Protein AF-A0A931XZJ3-F1 (afdb_monomer_lite)

Structure (mmCIF, N/CA/C/O backbone):
data_AF-A0A931XZJ3-F1
#
_entry.id   AF-A0A931XZJ3-F1
#
loop_
_atom_site.group_PDB
_atom_site.id
_atom_site.type_symbol
_atom_site.label_atom_id
_atom_site.label_alt_id
_atom_site.label_comp_id
_atom_site.label_asym_id
_atom_site.label_entity_id
_atom_site.label_seq_id
_atom_site.pdbx_PDB_ins_code
_atom_site.Cartn_x
_atom_site.Cartn_y
_atom_site.Cartn_z
_atom_site.occupancy
_atom_site.B_iso_or_equiv
_atom_site.auth_seq_id
_atom_site.auth_comp_id
_atom_site.auth_asym_id
_atom_site.auth_atom_id
_atom_site.pdbx_PDB_model_num
ATOM 1 N N . MET A 1 1 ? 30.227 -11.406 -21.427 1.00 57.47 1 MET A N 1
ATOM 2 C CA . MET A 1 1 ? 28.840 -11.150 -21.889 1.00 57.47 1 MET A CA 1
ATOM 3 C C . MET A 1 1 ? 27.759 -11.861 -21.058 1.00 57.47 1 MET A C 1
ATOM 5 O O . MET A 1 1 ? 26.593 -11.568 -21.265 1.00 57.47 1 MET A O 1
ATOM 9 N N . SER A 1 2 ? 28.091 -12.732 -20.093 1.00 63.47 2 SER A N 1
ATOM 10 C CA . SER A 1 2 ? 27.103 -13.433 -19.246 1.00 63.47 2 SER A CA 1
ATOM 11 C C . SER A 1 2 ? 26.561 -12.597 -18.074 1.00 63.47 2 SER A C 1
ATOM 13 O O . SER A 1 2 ? 25.374 -12.665 -17.779 1.00 63.47 2 SER A O 1
ATOM 15 N N . ALA A 1 3 ? 27.396 -11.760 -17.447 1.00 63.59 3 ALA A N 1
ATOM 16 C CA . ALA A 1 3 ? 27.018 -10.991 -16.252 1.00 63.59 3 ALA A CA 1
ATOM 17 C C . ALA A 1 3 ? 25.938 -9.913 -16.498 1.00 63.59 3 ALA A C 1
ATOM 19 O O . ALA A 1 3 ? 25.156 -9.595 -15.606 1.00 63.59 3 ALA A O 1
ATOM 20 N N . SER A 1 4 ? 25.866 -9.355 -17.711 1.00 72.88 4 SER A N 1
ATOM 21 C CA . SER A 1 4 ? 24.846 -8.364 -18.076 1.00 72.88 4 SER A CA 1
ATOM 22 C C . SER A 1 4 ? 23.479 -9.002 -18.330 1.00 72.88 4 SER A C 1
ATOM 24 O O . SER A 1 4 ? 22.458 -8.407 -17.998 1.00 72.88 4 SER A O 1
ATOM 26 N N . ALA A 1 5 ? 23.447 -10.224 -18.874 1.00 78.00 5 AL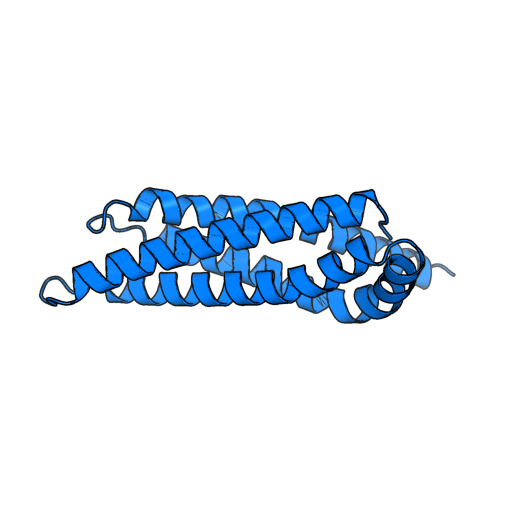A A N 1
ATOM 27 C CA . ALA A 1 5 ? 22.205 -10.956 -19.113 1.00 78.00 5 ALA A CA 1
ATOM 28 C C . ALA A 1 5 ? 21.529 -11.364 -17.792 1.00 78.00 5 ALA A C 1
ATOM 30 O O . ALA A 1 5 ? 20.337 -11.121 -17.614 1.00 78.00 5 ALA A O 1
ATOM 31 N N . SER A 1 6 ? 22.305 -11.871 -16.825 1.00 85.31 6 SER A N 1
ATOM 32 C CA . SER A 1 6 ? 21.789 -12.246 -15.499 1.00 85.31 6 SER A CA 1
ATOM 33 C C . SER A 1 6 ? 21.234 -11.055 -14.709 1.00 85.31 6 SER A C 1
ATOM 35 O O . SER A 1 6 ? 20.252 -11.192 -13.978 1.00 85.31 6 SER A O 1
ATOM 37 N N . ALA A 1 7 ? 21.829 -9.867 -14.867 1.00 82.31 7 ALA A N 1
ATOM 38 C CA . ALA A 1 7 ? 21.364 -8.652 -14.199 1.00 82.31 7 ALA A CA 1
ATOM 39 C C . ALA A 1 7 ? 19.998 -8.182 -14.734 1.00 82.31 7 ALA A C 1
ATOM 41 O O . ALA A 1 7 ? 19.097 -7.876 -13.951 1.00 82.31 7 ALA A O 1
ATOM 42 N N . VAL A 1 8 ? 19.813 -8.185 -16.059 1.00 82.12 8 VAL A N 1
ATOM 43 C CA . VAL A 1 8 ? 18.531 -7.832 -16.699 1.00 82.12 8 VAL A CA 1
ATOM 44 C C . VAL A 1 8 ? 17.429 -8.818 -16.310 1.00 82.12 8 VAL A C 1
ATOM 46 O O . VAL A 1 8 ? 16.309 -8.412 -16.001 1.00 82.12 8 VAL A O 1
ATOM 49 N N . GLU A 1 9 ? 17.741 -10.112 -16.275 1.00 87.19 9 GLU A N 1
ATOM 50 C CA . GLU A 1 9 ? 16.781 -11.140 -15.873 1.00 87.19 9 GLU A CA 1
ATOM 51 C C . GLU A 1 9 ? 16.347 -10.991 -14.409 1.00 87.19 9 GLU A C 1
ATOM 53 O O . GLU A 1 9 ? 15.155 -11.081 -14.101 1.00 87.19 9 GLU A O 1
ATOM 58 N N . THR A 1 10 ? 17.288 -10.650 -13.524 1.00 87.56 10 THR A N 1
ATOM 59 C CA . THR A 1 10 ? 16.999 -10.353 -12.114 1.00 87.56 10 THR A CA 1
ATOM 60 C C . THR A 1 10 ? 16.056 -9.157 -11.979 1.00 87.56 10 THR A C 1
ATOM 62 O O . THR A 1 10 ? 15.063 -9.241 -11.258 1.00 87.56 10 THR A O 1
ATOM 65 N N . LEU A 1 11 ? 16.300 -8.063 -12.709 1.00 84.88 11 LEU A N 1
ATOM 66 C CA . LEU A 1 11 ? 15.428 -6.882 -12.684 1.00 84.88 11 LEU A CA 1
ATOM 67 C C . LEU A 1 11 ? 14.009 -7.197 -13.177 1.00 84.88 11 LEU A C 1
ATOM 69 O O . LEU A 1 11 ? 13.038 -6.800 -12.535 1.00 84.88 11 LEU A O 1
ATOM 73 N N . ARG A 1 12 ? 13.874 -7.978 -14.255 1.00 85.50 12 ARG A N 1
ATOM 74 C CA . ARG A 1 12 ? 12.567 -8.427 -14.769 1.00 85.50 12 ARG A CA 1
ATOM 75 C C . ARG A 1 12 ? 11.827 -9.338 -13.794 1.00 85.50 12 ARG A C 1
ATOM 77 O O . ARG A 1 12 ? 10.596 -9.339 -13.750 1.00 85.50 12 ARG A O 1
ATOM 84 N N . LEU A 1 13 ? 12.547 -10.174 -13.049 1.00 90.31 13 LEU A N 1
ATOM 85 C CA . LEU A 1 13 ? 11.948 -10.987 -11.994 1.00 90.31 13 LEU A CA 1
ATOM 86 C C . LEU A 1 13 ? 11.458 -10.098 -10.846 1.00 90.31 13 LEU A C 1
ATOM 88 O O . LEU A 1 13 ? 10.314 -10.233 -10.421 1.00 90.31 13 LEU A O 1
ATOM 92 N N . LEU A 1 14 ? 12.292 -9.162 -10.389 1.00 89.94 14 LEU A N 1
ATOM 93 C CA . LEU A 1 14 ? 11.953 -8.225 -9.319 1.00 89.94 14 LEU A CA 1
ATOM 94 C C . LEU A 1 14 ? 10.752 -7.341 -9.679 1.00 89.94 14 LEU A C 1
ATOM 96 O O . LEU A 1 14 ? 9.882 -7.137 -8.837 1.00 89.94 14 LEU A O 1
ATOM 100 N N . GLU A 1 15 ? 10.656 -6.877 -10.925 1.00 88.94 15 GLU A N 1
ATOM 101 C CA . GLU A 1 15 ? 9.501 -6.126 -11.427 1.00 88.94 15 GLU A CA 1
ATOM 102 C C . GLU A 1 15 ? 8.207 -6.952 -11.344 1.00 88.94 15 GLU A C 1
ATOM 104 O O . GLU A 1 15 ? 7.199 -6.480 -10.812 1.00 88.94 15 GLU A O 1
ATOM 109 N N . ARG A 1 16 ? 8.243 -8.213 -11.799 1.00 91.31 16 ARG A N 1
ATOM 110 C CA . ARG A 1 16 ? 7.093 -9.129 -11.720 1.00 91.31 16 ARG A CA 1
ATOM 111 C C . ARG A 1 16 ? 6.686 -9.399 -10.274 1.00 91.31 16 ARG A C 1
ATOM 113 O O . ARG A 1 16 ? 5.505 -9.311 -9.936 1.00 91.31 16 ARG A O 1
ATOM 120 N N . VAL A 1 17 ? 7.660 -9.677 -9.408 1.00 93.75 17 VAL A N 1
ATOM 121 C CA . VAL A 1 17 ? 7.427 -9.890 -7.974 1.00 93.75 17 VAL A CA 1
ATOM 122 C C . VAL A 1 17 ? 6.824 -8.640 -7.334 1.00 93.75 17 VAL A C 1
ATOM 124 O O . VAL A 1 17 ? 5.839 -8.753 -6.609 1.00 93.75 17 VAL A O 1
ATOM 127 N N . HIS A 1 18 ? 7.342 -7.449 -7.635 1.00 93.50 18 HIS A N 1
ATOM 128 C CA . HIS A 1 18 ? 6.797 -6.189 -7.133 1.00 93.50 18 HIS A CA 1
ATOM 129 C C . HIS A 1 18 ? 5.349 -5.958 -7.590 1.00 93.50 18 HIS A C 1
ATOM 131 O O . HIS A 1 18 ? 4.510 -5.577 -6.775 1.00 93.50 18 HIS A O 1
ATOM 137 N N . GLY A 1 19 ? 5.027 -6.259 -8.853 1.00 93.19 19 GLY A N 1
ATOM 138 C CA . GLY A 1 19 ? 3.658 -6.184 -9.368 1.00 93.19 19 GLY A CA 1
ATOM 139 C C . GLY A 1 19 ? 2.685 -7.092 -8.606 1.00 93.19 19 GLY A C 1
ATOM 140 O O . GLY A 1 19 ? 1.618 -6.643 -8.180 1.00 93.19 19 GLY A O 1
ATOM 141 N N . HIS A 1 20 ? 3.070 -8.348 -8.360 1.00 96.31 20 HIS A N 1
ATOM 142 C CA . HIS A 1 20 ? 2.265 -9.278 -7.561 1.00 96.31 20 HIS A CA 1
ATOM 143 C C . HIS A 1 20 ? 2.152 -8.849 -6.094 1.00 96.31 20 HIS A C 1
ATOM 145 O O . HIS A 1 20 ? 1.066 -8.923 -5.516 1.00 96.31 20 HIS A O 1
ATOM 151 N N . LEU A 1 21 ? 3.241 -8.353 -5.499 1.00 96.25 21 LEU A N 1
ATOM 152 C CA . LEU A 1 21 ? 3.231 -7.831 -4.133 1.00 96.25 21 LEU A CA 1
ATOM 153 C C . LEU A 1 21 ? 2.326 -6.605 -3.984 1.00 96.25 21 LEU A C 1
ATOM 155 O O . LEU A 1 21 ? 1.678 -6.474 -2.949 1.00 96.25 21 LEU A O 1
ATOM 159 N N . GLY A 1 22 ? 2.210 -5.760 -5.012 1.00 96.81 22 GLY A N 1
ATOM 160 C CA . GLY A 1 22 ? 1.279 -4.632 -5.016 1.00 96.81 22 GLY A CA 1
ATOM 161 C C . GLY A 1 22 ? -0.181 -5.076 -4.884 1.00 96.81 22 GLY A C 1
ATOM 162 O O . GLY A 1 22 ? -0.914 -4.565 -4.035 1.00 96.81 22 GLY A O 1
ATOM 163 N N . TRP A 1 23 ? -0.595 -6.081 -5.662 1.00 98.19 23 TRP A N 1
ATOM 164 C CA . TRP A 1 23 ? -1.938 -6.664 -5.553 1.00 98.19 23 TRP A CA 1
ATOM 165 C C . TRP A 1 23 ? -2.150 -7.417 -4.236 1.00 98.19 23 TRP A C 1
ATOM 167 O O . TRP A 1 23 ? -3.216 -7.302 -3.628 1.00 98.19 23 TRP A O 1
ATOM 177 N N . LEU A 1 24 ? -1.129 -8.130 -3.751 1.00 97.94 24 LEU A N 1
ATOM 178 C CA . LEU A 1 24 ? -1.176 -8.787 -2.445 1.00 97.94 24 LEU A CA 1
ATOM 179 C C . LEU A 1 24 ? -1.343 -7.768 -1.309 1.00 97.94 24 LEU A C 1
ATOM 181 O O . LEU A 1 24 ? -2.149 -7.990 -0.410 1.00 97.94 24 LEU A O 1
ATOM 185 N N . ALA A 1 25 ? -0.632 -6.639 -1.355 1.00 98.19 25 ALA A N 1
ATOM 186 C CA . ALA A 1 25 ? -0.768 -5.557 -0.386 1.00 98.19 25 ALA A CA 1
ATOM 187 C C . ALA A 1 25 ? -2.169 -4.932 -0.420 1.00 98.19 25 ALA A C 1
ATOM 189 O O . ALA A 1 25 ? -2.760 -4.716 0.637 1.00 98.19 25 ALA A O 1
ATOM 190 N N . ALA A 1 26 ? -2.729 -4.699 -1.613 1.00 98.25 26 ALA A N 1
ATOM 191 C CA . ALA A 1 26 ? -4.097 -4.203 -1.761 1.00 98.25 26 ALA A CA 1
ATOM 192 C C . ALA A 1 26 ? -5.116 -5.155 -1.107 1.00 98.25 26 ALA A C 1
ATOM 194 O O . ALA A 1 26 ? -5.941 -4.723 -0.299 1.00 98.25 26 ALA A O 1
ATOM 195 N N . ALA A 1 27 ? -5.011 -6.460 -1.382 1.00 98.19 27 ALA A N 1
ATOM 196 C CA . ALA A 1 27 ? -5.864 -7.478 -0.771 1.00 98.19 27 ALA A CA 1
ATOM 197 C C . ALA A 1 27 ? -5.667 -7.566 0.754 1.00 98.19 27 ALA A C 1
ATOM 199 O O . ALA A 1 27 ? -6.639 -7.632 1.509 1.00 98.19 27 ALA A O 1
ATOM 200 N N . ALA A 1 28 ? -4.417 -7.510 1.220 1.00 98.31 28 ALA A N 1
ATOM 201 C CA . ALA A 1 28 ? -4.091 -7.556 2.639 1.00 98.31 28 ALA A CA 1
ATOM 202 C C . ALA A 1 28 ? -4.664 -6.352 3.401 1.00 98.31 28 ALA A C 1
ATOM 204 O O . ALA A 1 28 ? -5.181 -6.541 4.497 1.00 98.31 28 ALA A O 1
ATOM 205 N N . LEU A 1 29 ? -4.625 -5.143 2.826 1.00 98.44 29 LEU A N 1
ATOM 206 C CA . LEU A 1 29 ? -5.194 -3.914 3.404 1.00 98.44 29 LEU A CA 1
ATOM 207 C C . LEU A 1 29 ? -6.725 -3.875 3.367 1.00 98.44 29 LEU A C 1
ATOM 209 O O . LEU A 1 29 ? -7.347 -3.278 4.249 1.00 98.44 29 LEU A O 1
ATOM 213 N N . LEU A 1 30 ? -7.349 -4.547 2.398 1.00 98.31 30 LEU A N 1
ATOM 214 C CA . LEU A 1 30 ? -8.804 -4.671 2.339 1.00 98.31 30 LEU A CA 1
ATOM 215 C C . LEU A 1 30 ? -9.360 -5.440 3.549 1.00 98.31 30 LEU A C 1
ATOM 217 O O . LEU A 1 30 ? -10.428 -5.107 4.061 1.00 98.31 30 LEU A O 1
ATOM 221 N N . HIS A 1 31 ? -8.626 -6.432 4.059 1.00 97.69 31 HIS A N 1
ATOM 222 C CA . HIS A 1 31 ? -9.069 -7.223 5.206 1.00 97.69 31 HIS A CA 1
ATOM 223 C C . HIS A 1 31 ? -9.280 -6.390 6.494 1.00 97.69 31 HIS A C 1
ATOM 225 O O . HIS A 1 31 ? -10.396 -6.413 7.023 1.00 97.69 31 HIS A O 1
ATOM 231 N N . PRO A 1 32 ? -8.308 -5.605 7.014 1.00 97.12 32 PRO A N 1
ATOM 232 C CA . PRO A 1 32 ? -8.561 -4.714 8.142 1.00 97.12 32 PRO A CA 1
ATOM 233 C C . PRO A 1 32 ? -9.563 -3.605 7.793 1.00 97.12 32 PRO A C 1
ATOM 235 O O . PRO A 1 32 ? -10.335 -3.231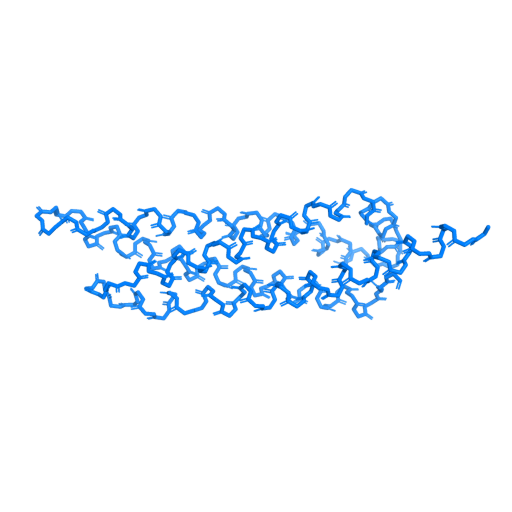 8.672 1.00 97.12 32 PRO A O 1
ATOM 238 N N . ALA A 1 33 ? -9.642 -3.134 6.541 1.00 97.56 33 ALA A N 1
ATOM 239 C CA . ALA A 1 33 ? -10.680 -2.182 6.131 1.00 97.56 33 ALA A CA 1
ATOM 240 C C . ALA A 1 33 ? -12.102 -2.752 6.323 1.00 97.56 33 ALA A C 1
ATOM 242 O O . ALA A 1 33 ? -12.997 -2.045 6.773 1.00 97.56 33 ALA A O 1
ATOM 243 N N . ILE A 1 34 ? -12.312 -4.046 6.067 1.00 98.00 34 ILE A N 1
ATOM 244 C CA . ILE A 1 34 ? -13.604 -4.712 6.290 1.00 98.00 34 ILE A CA 1
ATOM 245 C C . ILE A 1 34 ? -13.818 -5.024 7.777 1.00 98.00 34 ILE A C 1
ATOM 247 O O . ILE A 1 34 ? -14.866 -4.708 8.345 1.00 98.00 34 ILE A O 1
ATOM 251 N N . VAL A 1 35 ? -12.838 -5.654 8.430 1.00 96.62 35 VAL A N 1
ATOM 252 C CA . VAL A 1 35 ? -13.001 -6.168 9.800 1.00 96.62 35 VAL A CA 1
ATOM 253 C C . VAL A 1 35 ? -13.119 -5.037 10.826 1.00 96.62 35 VAL A C 1
ATOM 255 O O . VAL A 1 35 ? -13.888 -5.162 11.783 1.00 96.62 35 VAL A O 1
ATOM 258 N N . LEU A 1 36 ? -12.416 -3.918 10.620 1.00 95.56 36 LEU A N 1
ATOM 259 C CA . LEU A 1 36 ? -12.460 -2.756 11.515 1.00 95.56 36 LEU A CA 1
ATOM 260 C C . LEU A 1 36 ? -13.699 -1.875 11.317 1.00 95.56 36 LEU A C 1
ATOM 262 O O . LEU A 1 36 ? -13.876 -0.910 12.059 1.00 95.56 36 LEU A O 1
ATOM 266 N N . ARG A 1 37 ? -14.614 -2.230 10.400 1.00 94.75 37 ARG A N 1
ATOM 267 C CA . ARG A 1 37 ? -15.937 -1.587 10.306 1.00 94.75 37 ARG A CA 1
ATOM 268 C C . ARG A 1 37 ? -16.706 -1.682 11.627 1.00 94.75 37 ARG A C 1
ATOM 270 O O . ARG A 1 37 ? -17.492 -0.794 11.952 1.00 94.75 37 ARG A O 1
ATOM 277 N N . ASN A 1 38 ? -16.475 -2.747 12.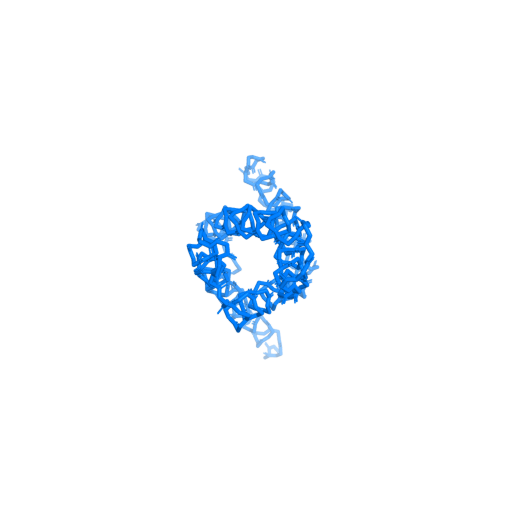399 1.00 93.31 38 ASN A N 1
ATOM 278 C CA . ASN A 1 38 ? -16.940 -2.842 13.777 1.00 93.31 38 ASN A CA 1
ATOM 279 C C . ASN A 1 38 ? -15.810 -2.417 14.739 1.00 93.31 38 ASN A C 1
ATOM 281 O O . ASN A 1 38 ? -14.865 -3.190 14.925 1.00 93.31 38 ASN A O 1
ATOM 285 N N . PRO A 1 39 ? -15.924 -1.260 15.421 1.00 87.69 39 PRO A N 1
ATOM 286 C CA . PRO A 1 39 ? -14.862 -0.724 16.278 1.00 87.69 39 PRO A CA 1
ATOM 287 C C . PRO A 1 39 ? -14.567 -1.587 17.515 1.00 87.69 39 PRO A C 1
ATOM 289 O O . PRO A 1 39 ? -13.557 -1.378 18.178 1.00 87.69 39 PRO A O 1
ATOM 292 N N . ARG A 1 40 ? -15.428 -2.562 17.840 1.00 87.12 40 ARG A N 1
ATOM 293 C CA . ARG A 1 40 ? -15.220 -3.498 18.956 1.00 87.12 40 ARG A CA 1
ATOM 294 C C . ARG A 1 40 ? -14.373 -4.717 18.570 1.00 87.12 40 ARG A C 1
ATOM 296 O O . ARG A 1 40 ? -13.963 -5.469 19.453 1.00 87.12 40 ARG A O 1
ATOM 303 N N . ARG A 1 41 ? -14.117 -4.964 17.276 1.00 88.69 41 ARG A N 1
ATOM 304 C CA . ARG A 1 41 ? -13.345 -6.138 16.836 1.00 88.69 41 ARG A CA 1
ATOM 305 C C . ARG A 1 41 ? -11.850 -5.952 17.085 1.00 88.69 41 ARG A C 1
ATOM 307 O O . ARG A 1 41 ? -11.236 -4.972 16.674 1.00 88.69 41 ARG A O 1
ATOM 314 N N . ARG A 1 42 ? -11.227 -6.965 17.690 1.00 89.81 42 ARG A N 1
ATOM 315 C CA . ARG A 1 42 ? -9.776 -7.027 17.896 1.00 89.81 42 ARG A CA 1
ATOM 316 C C . ARG A 1 42 ? -9.114 -7.693 16.686 1.00 89.81 42 ARG A C 1
ATOM 318 O O . ARG A 1 42 ? -9.044 -8.911 16.613 1.00 89.81 42 ARG A O 1
ATOM 325 N N . ALA A 1 43 ? -8.618 -6.895 15.741 1.00 93.94 43 ALA A N 1
ATOM 326 C CA . ALA A 1 43 ? -7.961 -7.387 14.519 1.00 93.94 43 ALA A CA 1
ATOM 327 C C . ALA A 1 43 ? -6.463 -7.025 14.447 1.00 93.94 43 ALA A C 1
ATOM 329 O O . ALA A 1 43 ? -5.968 -6.616 13.402 1.00 93.94 43 ALA A O 1
ATOM 330 N N . ARG A 1 44 ? -5.736 -7.120 15.575 1.00 95.50 44 ARG A N 1
ATOM 331 C CA . ARG A 1 44 ? -4.332 -6.662 15.683 1.00 95.50 44 ARG A CA 1
ATOM 332 C C . ARG A 1 44 ? -3.422 -7.311 14.641 1.00 95.50 44 ARG A C 1
ATOM 334 O O . ARG A 1 44 ? -2.764 -6.609 13.889 1.00 95.50 44 ARG A O 1
ATOM 341 N N . LEU A 1 45 ? -3.457 -8.641 14.556 1.00 96.44 45 LEU A N 1
ATOM 342 C CA . LEU A 1 45 ? -2.622 -9.408 13.632 1.00 96.44 45 LEU A CA 1
ATOM 343 C C . LEU A 1 45 ? -2.922 -9.042 12.172 1.00 96.44 45 LEU A C 1
ATOM 345 O O . LEU A 1 45 ? -2.001 -8.819 11.396 1.00 96.44 45 LEU A O 1
ATOM 349 N N . SER A 1 46 ? -4.200 -8.873 11.822 1.00 97.12 46 SER A N 1
ATOM 350 C CA . SER A 1 46 ? -4.591 -8.408 10.489 1.00 97.12 46 SER A CA 1
ATOM 351 C C . SER A 1 46 ? -4.046 -7.016 10.170 1.00 97.12 46 SER A C 1
ATOM 353 O O . SER A 1 46 ? -3.531 -6.824 9.074 1.00 97.12 46 SER A O 1
ATOM 355 N N . ALA A 1 47 ? -4.182 -6.051 11.083 1.00 97.50 47 ALA A N 1
ATOM 356 C CA . ALA A 1 47 ? -3.700 -4.689 10.871 1.00 97.50 47 ALA A CA 1
ATOM 357 C C . ALA A 1 47 ? -2.171 -4.658 10.705 1.00 97.50 47 ALA A C 1
ATOM 359 O O . ALA A 1 47 ? -1.655 -4.013 9.791 1.00 97.50 47 ALA A O 1
ATOM 360 N N . SER A 1 48 ? -1.448 -5.403 11.548 1.00 97.94 48 SER A N 1
ATOM 361 C CA . SER A 1 48 ? 0.012 -5.495 11.493 1.00 97.94 48 SER A CA 1
ATOM 362 C C . SER A 1 48 ? 0.501 -6.183 10.220 1.00 97.94 48 SER A C 1
ATOM 364 O O . SER A 1 48 ? 1.345 -5.616 9.532 1.00 97.94 48 SER A O 1
ATOM 366 N N . LEU A 1 49 ? -0.052 -7.349 9.861 1.00 98.19 49 LEU A N 1
ATOM 367 C CA . LEU A 1 49 ? 0.346 -8.055 8.639 1.00 98.19 49 LEU A CA 1
ATOM 368 C C . LEU A 1 49 ? 0.069 -7.219 7.390 1.00 98.19 49 LEU A C 1
ATOM 370 O O . LEU A 1 49 ? 0.961 -7.076 6.564 1.00 98.19 49 LEU A O 1
ATOM 374 N N . ALA A 1 50 ? -1.106 -6.595 7.285 1.00 98.25 50 ALA A N 1
ATOM 375 C CA . ALA A 1 50 ? -1.427 -5.734 6.150 1.00 98.25 50 ALA A CA 1
ATOM 376 C C . ALA A 1 50 ? -0.440 -4.563 6.004 1.00 98.25 50 ALA A C 1
ATOM 378 O O . ALA A 1 50 ? 0.029 -4.272 4.905 1.00 98.25 50 ALA A O 1
ATOM 379 N N . THR A 1 51 ? -0.077 -3.931 7.124 1.00 98.56 51 THR A N 1
ATOM 380 C CA . THR A 1 51 ? 0.890 -2.821 7.153 1.00 98.56 51 THR A CA 1
ATOM 381 C C . THR A 1 51 ? 2.289 -3.283 6.749 1.00 98.56 51 THR A C 1
ATOM 383 O O . THR A 1 51 ? 2.957 -2.609 5.964 1.00 98.56 51 THR A O 1
ATOM 386 N N . VAL A 1 52 ? 2.731 -4.447 7.235 1.00 98.38 52 VAL A N 1
ATOM 387 C CA . VAL A 1 52 ? 4.021 -5.042 6.858 1.00 98.38 52 VAL A CA 1
ATOM 388 C C . VAL A 1 52 ? 4.038 -5.397 5.374 1.00 98.38 52 VAL A C 1
ATOM 390 O O . VAL A 1 52 ? 4.973 -5.009 4.683 1.00 98.38 52 VAL A O 1
ATOM 393 N N . THR A 1 53 ? 3.000 -6.051 4.847 1.00 98.12 53 THR A N 1
ATOM 394 C CA . THR A 1 53 ? 2.903 -6.382 3.416 1.00 98.12 53 THR A CA 1
ATOM 395 C C . THR A 1 53 ? 2.946 -5.125 2.544 1.00 98.12 53 THR A C 1
ATOM 397 O O . THR A 1 53 ? 3.708 -5.083 1.578 1.00 98.12 53 THR A O 1
ATOM 400 N N . ALA A 1 54 ? 2.200 -4.073 2.904 1.00 98.19 54 ALA A N 1
ATOM 401 C CA . ALA A 1 54 ? 2.241 -2.791 2.199 1.00 98.19 54 ALA A CA 1
ATOM 402 C C . ALA A 1 54 ? 3.634 -2.142 2.251 1.00 98.19 54 ALA A C 1
ATOM 404 O O . ALA A 1 54 ? 4.133 -1.657 1.236 1.00 98.19 54 A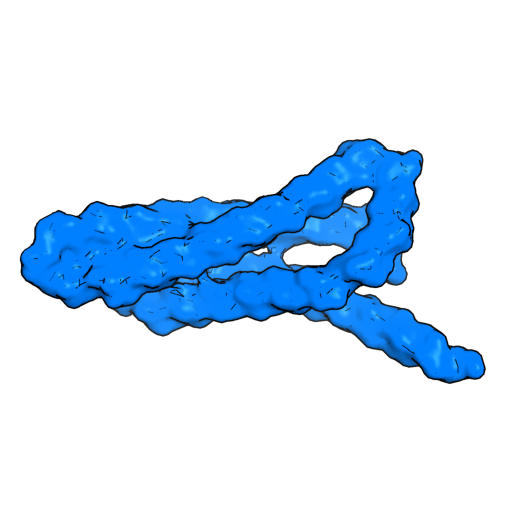LA A O 1
ATOM 405 N N . THR A 1 55 ? 4.293 -2.190 3.412 1.00 98.31 55 THR A N 1
ATOM 406 C CA . THR A 1 55 ? 5.648 -1.651 3.600 1.00 98.31 55 THR A CA 1
ATOM 407 C C . THR A 1 55 ? 6.680 -2.424 2.783 1.00 98.31 55 THR A C 1
ATOM 409 O O . THR A 1 55 ? 7.508 -1.805 2.127 1.00 98.31 55 THR A O 1
ATOM 412 N N . LEU A 1 56 ? 6.618 -3.759 2.763 1.00 97.12 56 LEU A N 1
ATOM 413 C CA . LEU A 1 56 ? 7.512 -4.596 1.957 1.00 97.12 56 LEU A CA 1
ATOM 414 C C . LEU A 1 56 ? 7.311 -4.350 0.461 1.00 97.12 56 LEU A C 1
ATOM 416 O O . LEU A 1 56 ? 8.286 -4.196 -0.270 1.00 97.12 56 LEU A O 1
ATOM 420 N N . SER A 1 57 ? 6.057 -4.245 0.011 1.00 96.38 57 SER A N 1
ATOM 421 C CA . SER A 1 57 ? 5.743 -3.904 -1.378 1.00 96.38 57 SER A CA 1
ATOM 422 C C . SER A 1 57 ? 6.312 -2.534 -1.758 1.00 96.38 57 SER A C 1
ATOM 424 O O . SER A 1 57 ? 6.953 -2.398 -2.800 1.00 96.38 57 SER A O 1
ATOM 426 N N . GLY A 1 58 ? 6.115 -1.523 -0.907 1.00 95.31 58 GLY A N 1
ATOM 427 C CA . GLY A 1 58 ? 6.659 -0.179 -1.104 1.00 95.31 58 GLY A CA 1
ATOM 428 C C . GLY A 1 58 ? 8.182 -0.125 -1.063 1.00 95.31 58 GLY A C 1
ATOM 429 O O . GLY A 1 58 ? 8.791 0.518 -1.911 1.00 95.31 58 GLY A O 1
ATOM 430 N N . GLY A 1 59 ? 8.799 -0.835 -0.118 1.00 95.19 59 GLY A N 1
ATOM 431 C CA . GLY A 1 59 ? 10.249 -0.930 0.034 1.00 95.19 59 GLY A CA 1
ATOM 432 C C . GLY A 1 59 ? 10.910 -1.596 -1.167 1.00 95.19 59 GLY A C 1
ATOM 433 O O . GLY A 1 59 ? 11.903 -1.084 -1.676 1.00 95.19 59 GLY A O 1
ATOM 434 N N . LEU A 1 60 ? 10.313 -2.673 -1.690 1.00 93.25 60 LEU A N 1
ATOM 435 C CA . LEU A 1 60 ? 10.769 -3.291 -2.933 1.00 93.25 60 LEU A CA 1
ATOM 436 C C . LEU A 1 60 ? 10.636 -2.330 -4.121 1.00 93.25 60 LEU A C 1
ATOM 438 O O . LEU A 1 60 ? 11.553 -2.226 -4.932 1.00 93.25 60 LEU A O 1
ATOM 442 N N . GLY A 1 61 ? 9.525 -1.591 -4.196 1.00 91.38 61 GLY A N 1
ATOM 443 C CA . GLY A 1 61 ? 9.335 -0.550 -5.203 1.00 91.38 61 GLY A CA 1
ATOM 444 C C . GLY A 1 61 ? 10.437 0.503 -5.141 1.00 91.38 61 GLY A C 1
ATOM 445 O O . GLY A 1 61 ? 11.092 0.755 -6.145 1.00 91.38 61 GLY A O 1
ATOM 446 N N . ALA A 1 62 ? 10.698 1.056 -3.954 1.00 91.38 62 ALA A N 1
ATOM 447 C CA . ALA A 1 62 ? 11.741 2.052 -3.718 1.00 91.38 62 ALA A CA 1
ATOM 448 C C . ALA A 1 62 ? 13.154 1.530 -4.024 1.00 91.38 62 ALA A C 1
ATOM 450 O O . ALA A 1 62 ? 13.988 2.294 -4.499 1.00 91.38 62 ALA A O 1
ATOM 451 N N . PHE A 1 63 ? 13.412 0.241 -3.794 1.00 91.19 63 PHE A N 1
ATOM 452 C CA . PHE A 1 63 ? 14.686 -0.398 -4.123 1.00 91.19 63 PHE A CA 1
ATOM 453 C C . PHE A 1 63 ? 14.921 -0.492 -5.639 1.00 91.19 63 PHE A C 1
ATOM 455 O O . PHE A 1 63 ? 16.010 -0.186 -6.109 1.00 91.19 63 PHE A O 1
ATOM 462 N N . ILE A 1 64 ? 13.896 -0.861 -6.415 1.00 86.75 64 ILE A N 1
ATOM 463 C CA . ILE A 1 64 ? 13.994 -1.006 -7.882 1.00 86.75 64 ILE A CA 1
ATOM 464 C C . ILE A 1 64 ? 13.918 0.365 -8.593 1.00 86.75 64 ILE A C 1
ATOM 466 O O . ILE A 1 64 ? 14.382 0.533 -9.724 1.00 86.75 64 ILE A O 1
ATOM 470 N N . TYR A 1 65 ? 13.324 1.368 -7.940 1.00 81.44 65 TYR A N 1
ATOM 471 C CA . TYR A 1 65 ? 12.936 2.637 -8.554 1.00 81.44 65 TYR A CA 1
ATOM 472 C C . TYR A 1 65 ? 14.069 3.485 -9.176 1.00 81.44 65 TYR A C 1
ATOM 474 O O . TYR A 1 65 ? 13.841 4.038 -10.258 1.00 81.44 65 TYR A O 1
ATOM 482 N N . PRO A 1 66 ? 15.266 3.642 -8.572 1.00 82.38 66 PRO A N 1
ATOM 483 C CA . PRO A 1 66 ? 16.291 4.548 -9.099 1.00 82.38 66 PRO A CA 1
ATOM 484 C C . PRO A 1 66 ? 16.740 4.189 -10.519 1.00 82.38 66 PRO A C 1
ATOM 486 O O . PRO A 1 66 ? 16.837 5.069 -11.376 1.00 82.38 66 PRO A O 1
ATOM 489 N N . ASP A 1 67 ? 16.943 2.900 -10.783 1.00 76.38 67 ASP A N 1
ATOM 490 C CA . ASP A 1 67 ? 17.399 2.405 -12.084 1.00 76.38 67 ASP A CA 1
ATOM 491 C C . ASP A 1 67 ? 16.238 2.299 -13.084 1.00 76.38 67 ASP A C 1
ATOM 493 O O . ASP A 1 67 ? 16.376 2.659 -14.260 1.00 76.38 67 ASP A O 1
ATOM 497 N N . TYR A 1 68 ? 15.054 1.904 -12.597 1.00 71.56 68 TYR A N 1
ATOM 498 C CA . TYR A 1 68 ? 13.817 1.855 -13.382 1.00 71.56 68 TYR A CA 1
ATOM 499 C C . TYR A 1 68 ? 13.436 3.239 -13.924 1.00 71.56 68 TYR A C 1
ATOM 501 O O . TYR A 1 68 ? 13.205 3.424 -15.122 1.00 71.56 68 TYR A O 1
ATOM 509 N N . SER A 1 69 ? 13.362 4.237 -13.042 1.00 75.25 69 SER A N 1
ATOM 510 C CA . SER A 1 69 ? 12.805 5.557 -13.350 1.00 75.25 69 SER A CA 1
ATOM 511 C C . SER A 1 69 ? 13.648 6.343 -14.348 1.00 75.25 69 SER A C 1
ATOM 513 O O . SER A 1 69 ? 13.087 6.962 -15.250 1.00 75.25 69 SER A O 1
ATOM 515 N N . ARG A 1 70 ? 14.983 6.281 -14.261 1.00 77.69 70 ARG A N 1
ATOM 516 C CA . ARG A 1 70 ? 15.880 6.998 -15.186 1.00 77.69 70 ARG A CA 1
ATOM 517 C C . ARG A 1 70 ? 15.677 6.573 -16.639 1.00 77.69 70 ARG A C 1
ATOM 519 O O . ARG A 1 70 ? 15.722 7.415 -17.534 1.00 77.69 70 ARG A O 1
ATOM 526 N N . THR A 1 71 ? 15.409 5.289 -16.860 1.00 75.56 71 THR A N 1
ATOM 527 C CA . THR A 1 71 ? 15.305 4.704 -18.201 1.00 75.56 71 THR A CA 1
ATOM 528 C C . THR A 1 71 ? 13.874 4.778 -18.731 1.00 75.56 71 THR A C 1
ATOM 530 O O . THR A 1 71 ? 13.636 5.276 -19.834 1.00 75.56 71 THR A O 1
ATOM 533 N N . LEU A 1 72 ? 12.891 4.348 -17.932 1.00 74.12 72 LEU A N 1
ATOM 534 C CA . LEU A 1 72 ? 11.501 4.275 -18.379 1.00 74.12 72 LEU A CA 1
ATOM 535 C C . LEU A 1 72 ? 10.779 5.619 -18.369 1.00 74.12 72 LEU A C 1
ATOM 537 O O . LEU A 1 72 ? 9.983 5.860 -19.274 1.00 74.12 72 LEU A O 1
ATOM 541 N N . ARG A 1 73 ? 11.040 6.514 -17.405 1.00 76.81 73 ARG A N 1
ATOM 542 C CA . ARG A 1 73 ? 10.275 7.769 -17.288 1.00 76.81 73 ARG A CA 1
ATOM 543 C C . ARG A 1 73 ? 10.384 8.594 -18.563 1.00 76.81 73 ARG A C 1
ATOM 545 O O . ARG A 1 73 ? 9.362 8.958 -19.134 1.00 76.81 73 ARG A O 1
ATOM 552 N N . ARG A 1 74 ? 11.604 8.831 -19.060 1.00 79.31 74 ARG A N 1
ATOM 553 C CA . ARG A 1 74 ? 11.821 9.604 -20.294 1.00 79.31 74 ARG A CA 1
ATOM 554 C C . ARG A 1 74 ? 11.161 8.930 -21.498 1.00 79.31 74 ARG A C 1
ATOM 556 O O . ARG A 1 74 ? 10.499 9.596 -22.286 1.00 79.31 74 ARG A O 1
ATOM 563 N N . ALA A 1 75 ? 11.297 7.610 -21.606 1.00 81.44 75 ALA A N 1
ATOM 564 C CA . ALA A 1 75 ? 10.754 6.838 -22.717 1.00 81.44 75 ALA A CA 1
ATOM 565 C C . ALA A 1 75 ? 9.211 6.811 -22.729 1.00 81.44 75 ALA A C 1
ATOM 567 O O . ALA A 1 75 ? 8.607 6.898 -23.798 1.00 81.44 75 ALA A O 1
ATOM 568 N N . ILE A 1 76 ? 8.571 6.720 -21.558 1.00 82.12 76 ILE A N 1
ATOM 569 C CA . ILE A 1 76 ? 7.111 6.793 -21.405 1.00 82.12 76 ILE A CA 1
ATOM 570 C C . ILE A 1 76 ? 6.622 8.214 -21.684 1.00 82.12 76 ILE A C 1
ATOM 572 O O . ILE A 1 76 ? 5.650 8.371 -22.412 1.00 82.12 76 ILE A O 1
ATOM 576 N N . TYR A 1 77 ? 7.295 9.246 -21.170 1.00 84.06 77 TYR A N 1
ATOM 577 C CA . TYR A 1 77 ? 6.885 10.638 -21.385 1.00 84.06 77 TYR A CA 1
ATOM 578 C C . TYR A 1 77 ? 6.913 11.054 -22.854 1.00 84.06 77 TYR A C 1
ATOM 580 O O . TYR A 1 77 ? 5.997 11.744 -23.298 1.00 84.06 77 TYR A O 1
ATOM 588 N N . VAL A 1 78 ? 7.932 10.617 -23.601 1.00 86.06 78 VAL A N 1
ATOM 589 C CA . VAL A 1 78 ? 8.028 10.870 -25.047 1.00 86.06 78 VAL A CA 1
ATOM 590 C C . VAL A 1 78 ? 6.908 10.155 -25.808 1.00 86.06 78 VAL A C 1
ATOM 592 O O . VAL A 1 78 ? 6.362 10.718 -26.749 1.00 86.06 78 VAL A O 1
ATOM 595 N N . ALA A 1 79 ? 6.537 8.939 -25.395 1.00 88.00 79 ALA A N 1
ATOM 596 C CA . ALA A 1 79 ? 5.475 8.174 -26.047 1.00 88.00 79 ALA A CA 1
ATOM 597 C C . ALA A 1 79 ? 4.061 8.655 -25.664 1.00 88.00 79 ALA A C 1
ATOM 599 O O . ALA A 1 79 ? 3.152 8.649 -26.490 1.00 88.00 79 ALA A O 1
ATOM 600 N N . SER A 1 80 ? 3.847 9.037 -24.403 1.00 88.31 80 SER A N 1
ATOM 601 C CA . SER A 1 80 ? 2.557 9.488 -23.887 1.00 88.31 80 SER A CA 1
ATOM 602 C C . SER A 1 80 ? 2.699 10.262 -22.572 1.00 88.31 80 SER A C 1
ATOM 604 O O . SER A 1 80 ? 2.917 9.688 -21.502 1.00 88.31 80 SER A O 1
ATOM 606 N N . THR A 1 81 ? 2.448 11.572 -22.617 1.00 88.44 81 THR A N 1
ATOM 607 C CA . THR A 1 81 ? 2.467 12.448 -21.431 1.00 88.44 81 THR A CA 1
ATOM 608 C C . THR A 1 81 ? 1.495 11.987 -20.342 1.00 88.44 81 THR A C 1
ATOM 610 O O . THR A 1 81 ? 1.819 12.052 -19.159 1.00 88.44 81 THR A O 1
ATOM 613 N N . ARG A 1 82 ? 0.313 11.469 -20.717 1.00 87.44 82 ARG A N 1
ATOM 614 C CA . ARG A 1 82 ? -0.686 10.975 -19.750 1.00 87.44 82 ARG A CA 1
ATOM 615 C C . ARG A 1 82 ? -0.145 9.806 -18.920 1.00 87.44 82 ARG A C 1
ATOM 617 O O . ARG A 1 82 ? -0.306 9.809 -17.704 1.00 87.44 82 ARG A O 1
ATOM 624 N N . HIS A 1 83 ? 0.533 8.849 -19.555 1.00 86.19 83 HIS A N 1
ATOM 625 C CA . HIS A 1 83 ? 1.144 7.714 -18.856 1.00 86.19 83 HIS A CA 1
ATOM 626 C C . HIS A 1 83 ? 2.358 8.141 -18.021 1.00 86.19 83 HIS A C 1
ATOM 628 O O . HIS A 1 83 ? 2.549 7.625 -16.922 1.00 86.19 83 HIS A O 1
ATOM 634 N N . GLY A 1 84 ? 3.130 9.128 -18.490 1.00 85.62 84 GLY A N 1
ATOM 635 C CA . GLY A 1 84 ? 4.222 9.727 -17.717 1.00 85.62 84 GLY A CA 1
ATOM 636 C C . GLY A 1 84 ? 3.740 10.369 -16.410 1.00 85.62 84 GLY A C 1
ATOM 637 O O . GLY A 1 84 ? 4.309 10.121 -15.349 1.00 85.62 84 GLY A O 1
ATOM 638 N N . LEU A 1 85 ? 2.628 11.109 -16.458 1.00 86.69 85 LEU A N 1
ATOM 639 C CA . LEU A 1 85 ? 2.018 11.707 -15.265 1.00 86.69 85 LEU A CA 1
ATOM 640 C C . LEU A 1 85 ? 1.463 10.652 -14.296 1.00 86.69 85 LEU A C 1
ATOM 642 O O . LEU A 1 85 ? 1.583 10.812 -13.082 1.00 86.69 85 LEU A O 1
ATOM 646 N N . LEU A 1 86 ? 0.864 9.568 -14.804 1.00 87.75 86 LEU A N 1
ATOM 647 C CA . LEU A 1 86 ? 0.430 8.442 -13.964 1.00 87.75 86 LEU A CA 1
ATOM 648 C C . LEU A 1 86 ? 1.619 7.766 -13.273 1.00 87.75 86 LEU A C 1
ATOM 650 O O . LEU A 1 86 ? 1.510 7.406 -12.100 1.00 87.75 86 LEU A O 1
ATOM 654 N N . PHE A 1 87 ? 2.746 7.633 -13.980 1.00 86.31 87 PHE A N 1
ATOM 655 C CA . PHE A 1 87 ? 3.975 7.055 -13.446 1.00 86.31 87 PHE A CA 1
ATOM 656 C C . PHE A 1 87 ? 4.531 7.852 -12.260 1.00 86.31 87 PHE A C 1
ATOM 658 O O . PHE A 1 87 ? 4.912 7.246 -11.268 1.00 86.31 87 PHE A O 1
ATOM 665 N N . GLU A 1 88 ? 4.520 9.182 -12.315 1.00 88.06 88 GLU A N 1
ATOM 666 C CA . GLU A 1 88 ? 4.961 10.010 -11.181 1.00 88.06 88 GLU A CA 1
ATOM 667 C C . GLU A 1 88 ? 3.951 9.990 -10.029 1.00 88.06 88 GLU A C 1
ATOM 669 O O . GLU A 1 88 ? 4.307 9.847 -8.860 1.00 88.06 88 GLU A O 1
ATOM 674 N N . ARG A 1 89 ? 2.654 10.088 -10.345 1.00 91.56 89 ARG A N 1
ATOM 675 C CA . ARG A 1 89 ? 1.607 10.138 -9.316 1.00 91.56 89 ARG A CA 1
ATOM 676 C C . ARG A 1 89 ? 1.528 8.853 -8.501 1.00 91.56 89 ARG A C 1
ATOM 678 O O . ARG A 1 89 ? 1.264 8.935 -7.302 1.00 91.56 89 ARG A O 1
ATOM 685 N N . LYS A 1 90 ? 1.762 7.680 -9.103 1.00 91.38 90 LYS A N 1
ATOM 686 C CA . LYS A 1 90 ? 1.681 6.405 -8.368 1.00 91.38 90 LYS A CA 1
ATOM 687 C C . LYS A 1 90 ? 2.645 6.341 -7.180 1.00 91.38 90 LYS A C 1
ATOM 689 O O . LYS A 1 90 ? 2.310 5.699 -6.194 1.00 91.38 90 LYS A O 1
ATOM 694 N N . GLU A 1 91 ? 3.788 7.023 -7.219 1.00 91.00 91 GLU A N 1
ATOM 695 C CA . GLU A 1 91 ? 4.740 7.028 -6.100 1.00 91.00 91 GLU A CA 1
ATOM 696 C C . GLU A 1 91 ? 4.214 7.805 -4.903 1.00 91.00 91 GLU A C 1
ATOM 698 O O . GLU A 1 91 ? 4.246 7.307 -3.780 1.00 91.00 91 GLU A O 1
ATOM 703 N N . HIS A 1 92 ? 3.671 9.001 -5.140 1.00 95.00 92 HIS A N 1
ATOM 704 C CA . HIS A 1 92 ? 3.055 9.794 -4.079 1.00 95.00 92 HIS A CA 1
ATOM 705 C C . HIS A 1 92 ? 1.850 9.070 -3.473 1.00 95.00 92 HIS A C 1
ATOM 707 O O . HIS A 1 92 ? 1.682 9.0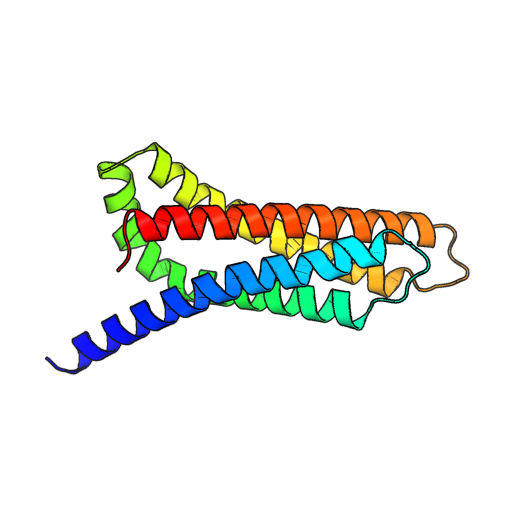71 -2.255 1.00 95.00 92 HIS A O 1
ATOM 713 N N . LEU A 1 93 ? 1.048 8.396 -4.306 1.00 96.19 93 LEU A N 1
ATOM 714 C CA . LEU A 1 93 ? -0.067 7.576 -3.831 1.00 96.19 93 LEU A CA 1
ATOM 715 C C . LEU A 1 93 ? 0.418 6.362 -3.027 1.00 96.19 93 LEU A C 1
ATOM 717 O O . LEU A 1 93 ? -0.176 6.057 -1.996 1.00 96.19 93 LEU A O 1
ATOM 721 N N . ALA A 1 94 ? 1.499 5.699 -3.448 1.00 96.25 94 ALA A N 1
ATOM 722 C CA . ALA A 1 94 ? 2.081 4.571 -2.723 1.00 96.25 94 ALA A CA 1
ATOM 723 C C . ALA A 1 94 ? 2.620 5.007 -1.355 1.00 96.25 94 ALA A C 1
ATOM 725 O O . ALA A 1 94 ? 2.327 4.374 -0.341 1.00 96.25 94 ALA A O 1
ATOM 726 N N . PHE A 1 95 ? 3.343 6.128 -1.311 1.00 96.75 95 PHE A N 1
ATOM 727 C CA . PHE A 1 95 ? 3.830 6.711 -0.065 1.00 96.75 95 PHE A CA 1
ATOM 728 C C . PHE A 1 95 ? 2.675 7.069 0.878 1.00 96.75 95 PHE A C 1
ATOM 730 O O . PHE A 1 95 ? 2.679 6.668 2.043 1.00 96.75 95 PHE A O 1
ATOM 737 N N . ALA A 1 96 ? 1.647 7.756 0.368 1.00 97.94 96 ALA A N 1
ATOM 738 C CA . ALA A 1 96 ? 0.459 8.098 1.144 1.00 97.94 96 ALA A CA 1
ATOM 739 C C . ALA A 1 96 ? -0.270 6.847 1.662 1.00 97.94 96 ALA A C 1
ATOM 741 O O . ALA A 1 96 ? -0.675 6.808 2.824 1.00 97.94 96 ALA A O 1
ATOM 742 N N . ALA A 1 97 ? -0.394 5.800 0.841 1.00 98.38 97 ALA A N 1
ATOM 743 C CA . ALA A 1 97 ? -1.013 4.542 1.240 1.00 98.38 97 ALA A CA 1
ATOM 744 C C . ALA A 1 97 ? -0.266 3.870 2.402 1.00 98.38 97 ALA A C 1
ATOM 746 O O . ALA A 1 97 ? -0.903 3.426 3.360 1.00 98.38 97 ALA A O 1
ATOM 747 N N . ILE A 1 98 ? 1.069 3.837 2.354 1.00 98.38 98 ILE A N 1
ATOM 748 C CA . ILE A 1 98 ? 1.912 3.266 3.415 1.00 98.38 98 ILE A CA 1
ATOM 749 C C . ILE A 1 98 ? 1.812 4.101 4.693 1.00 98.38 98 ILE A C 1
ATOM 751 O O . ILE A 1 98 ? 1.613 3.542 5.771 1.00 98.38 98 ILE A O 1
ATOM 755 N N . ALA A 1 99 ? 1.885 5.431 4.586 1.00 98.56 99 ALA A N 1
ATOM 756 C CA . ALA A 1 99 ? 1.737 6.326 5.732 1.00 98.56 99 ALA A CA 1
ATOM 757 C C . ALA A 1 99 ? 0.375 6.140 6.425 1.00 98.56 99 ALA A C 1
ATOM 759 O O . ALA A 1 99 ? 0.306 6.030 7.650 1.00 98.56 99 ALA A O 1
ATOM 760 N N . LEU A 1 100 ? -0.705 6.022 5.644 1.00 98.62 100 LEU A N 1
ATOM 761 C CA . LEU A 1 100 ? -2.047 5.740 6.157 1.00 98.62 100 LEU A CA 1
ATOM 762 C C . LEU A 1 100 ? -2.154 4.346 6.789 1.00 98.62 100 LEU A C 1
ATOM 764 O O . LEU A 1 100 ? -2.792 4.215 7.831 1.00 98.62 100 LEU A O 1
ATOM 768 N N . ALA A 1 101 ? -1.516 3.318 6.218 1.00 98.62 101 ALA A N 1
ATOM 769 C CA . ALA A 1 101 ? -1.482 1.981 6.817 1.00 98.62 101 ALA A CA 1
ATOM 770 C C . ALA A 1 101 ? -0.810 2.009 8.199 1.00 98.62 101 ALA A C 1
ATOM 772 O O . ALA A 1 101 ? -1.363 1.488 9.168 1.00 98.62 101 ALA A O 1
ATOM 773 N N . TRP A 1 102 ? 0.337 2.685 8.318 1.00 98.75 102 TRP A N 1
ATOM 774 C CA . TRP A 1 102 ? 1.032 2.864 9.595 1.00 98.75 102 TRP A CA 1
ATOM 775 C C . TRP A 1 102 ? 0.208 3.661 10.607 1.00 98.75 102 TRP A C 1
ATOM 777 O O . TRP A 1 102 ? 0.086 3.236 11.758 1.00 98.75 102 TRP A O 1
ATOM 787 N N . ALA A 1 103 ? -0.412 4.767 10.183 1.00 98.44 103 ALA A N 1
ATOM 788 C CA . ALA A 1 103 ? -1.302 5.552 11.035 1.00 98.44 103 ALA A CA 1
ATOM 789 C C . ALA A 1 103 ? -2.490 4.710 11.535 1.00 98.44 103 ALA A C 1
ATOM 791 O O . ALA A 1 103 ? -2.770 4.680 12.734 1.00 98.44 103 ALA A O 1
ATOM 792 N N . GLY A 1 104 ? -3.148 3.968 10.639 1.00 97.94 104 GLY A N 1
ATOM 793 C CA . GLY A 1 104 ? -4.254 3.076 10.981 1.00 97.94 104 GLY A CA 1
ATOM 794 C C . GLY A 1 104 ? -3.841 1.960 11.938 1.00 97.94 104 GLY A C 1
ATOM 795 O O . GLY A 1 104 ? -4.542 1.688 12.914 1.00 97.94 104 GLY A O 1
ATOM 796 N N . CYS A 1 105 ? -2.673 1.357 11.714 1.00 97.75 105 CYS A N 1
ATOM 797 C CA . CYS A 1 105 ? -2.108 0.329 12.582 1.00 97.75 105 CYS A CA 1
ATOM 798 C C . CYS A 1 105 ? -1.835 0.867 13.993 1.00 97.75 105 CYS A C 1
ATOM 800 O O . CYS A 1 105 ? -2.311 0.293 14.973 1.00 97.75 105 CYS A O 1
ATOM 802 N N . ALA A 1 106 ? -1.143 2.004 14.111 1.00 97.19 106 ALA A N 1
ATOM 803 C CA . ALA A 1 106 ? -0.831 2.624 15.398 1.00 97.19 106 ALA A CA 1
ATOM 804 C C . ALA A 1 106 ? -2.099 3.018 16.177 1.00 97.19 106 ALA A C 1
ATOM 806 O O . ALA A 1 106 ? -2.217 2.735 17.375 1.00 97.19 106 ALA A O 1
ATOM 807 N N . LEU A 1 107 ? -3.084 3.613 15.496 1.00 95.88 107 LEU A N 1
ATOM 808 C CA . LEU A 1 107 ? -4.378 3.957 16.089 1.00 95.88 107 LEU A CA 1
ATOM 809 C C . LEU A 1 107 ? -5.125 2.712 16.581 1.00 95.88 107 LEU A C 1
ATOM 811 O O . LEU A 1 107 ? -5.658 2.713 17.689 1.00 95.88 107 LEU A O 1
ATOM 815 N N . HIS A 1 108 ? -5.128 1.630 15.800 1.00 95.25 108 HIS A N 1
ATOM 816 C CA . HIS A 1 108 ? -5.783 0.377 16.184 1.00 95.25 108 HIS A CA 1
ATOM 817 C C . HIS A 1 108 ? -5.113 -0.292 17.391 1.00 95.25 108 HIS A C 1
ATOM 819 O O . HIS A 1 108 ? -5.790 -0.746 18.315 1.00 95.25 108 HIS A O 1
ATOM 825 N N . LEU A 1 109 ? -3.778 -0.323 17.423 1.00 93.50 109 LEU A N 1
ATOM 826 C CA . LEU A 1 109 ? -3.020 -0.909 18.532 1.00 93.50 109 LEU A CA 1
ATOM 827 C C . LEU A 1 109 ? -3.191 -0.123 19.841 1.00 93.50 109 LEU A C 1
ATOM 829 O O . LEU A 1 109 ? -3.201 -0.723 20.915 1.00 93.50 109 LEU A O 1
ATOM 833 N N . THR A 1 110 ? -3.387 1.194 19.761 1.00 91.31 110 THR A N 1
ATOM 834 C CA . THR A 1 110 ? -3.609 2.063 20.931 1.00 91.31 110 THR A CA 1
ATOM 835 C C . THR A 1 110 ? -5.080 2.172 21.349 1.00 91.31 110 THR A C 1
ATOM 837 O O . THR A 1 110 ? -5.368 2.527 22.494 1.00 91.31 110 THR A O 1
ATOM 840 N N . ALA A 1 111 ? -6.033 1.815 20.480 1.00 84.81 111 ALA A N 1
ATOM 841 C CA . ALA A 1 111 ? -7.469 1.877 20.769 1.00 84.81 111 ALA A CA 1
ATOM 842 C C . ALA A 1 111 ? -7.956 0.855 21.817 1.00 84.81 111 ALA A C 1
ATOM 844 O O . ALA A 1 111 ? -9.069 0.985 22.312 1.00 84.81 111 ALA A O 1
ATOM 845 N N . THR A 1 112 ? -7.147 -0.133 22.214 1.00 67.38 112 THR A N 1
ATOM 846 C CA . THR A 1 112 ? -7.584 -1.209 23.126 1.00 67.38 112 THR A CA 1
ATOM 847 C C . THR A 1 112 ? -7.615 -0.845 24.617 1.00 67.38 112 THR A C 1
ATOM 849 O O . THR A 1 112 ? -7.738 -1.741 25.448 1.00 67.38 112 THR A O 1
ATOM 852 N N . ARG A 1 113 ? -7.480 0.433 24.989 1.00 69.25 113 ARG A N 1
ATOM 853 C CA . ARG A 1 113 ? -7.629 0.879 26.386 1.00 69.25 113 ARG A CA 1
ATOM 854 C C . ARG A 1 113 ? -9.117 1.077 26.698 1.00 69.25 113 ARG A C 1
ATOM 856 O O . ARG A 1 113 ? -9.686 2.099 26.334 1.00 69.25 113 ARG A O 1
ATOM 863 N N . GLU A 1 114 ? -9.727 0.086 27.355 1.00 63.84 114 GLU A N 1
ATOM 864 C CA . GLU A 1 114 ? -11.177 -0.032 27.639 1.00 63.84 114 GLU A CA 1
ATOM 865 C C . GLU A 1 114 ? -11.801 1.145 28.413 1.00 63.84 114 GLU A C 1
ATOM 867 O O . GLU A 1 114 ? -13.019 1.291 28.407 1.00 63.84 114 GLU A O 1
ATOM 872 N N . GLN A 1 115 ? -10.991 2.009 29.029 1.00 66.19 115 GLN A N 1
ATOM 873 C CA . GLN A 1 115 ? -11.454 3.142 29.840 1.00 66.19 115 GLN A CA 1
ATOM 874 C C . GLN A 1 115 ? -11.305 4.509 29.151 1.00 66.19 115 GLN A C 1
ATOM 876 O O . GLN A 1 115 ? -11.639 5.527 29.747 1.00 66.19 115 GLN A O 1
ATOM 881 N N . ASP A 1 116 ? -10.791 4.564 27.918 1.00 80.31 116 ASP A N 1
ATOM 882 C CA . ASP A 1 116 ? -10.509 5.835 27.245 1.00 80.31 116 ASP A CA 1
ATOM 883 C C . ASP A 1 116 ? -11.720 6.321 26.416 1.00 80.31 116 ASP A C 1
ATOM 885 O O . ASP A 1 116 ? -12.089 5.656 25.440 1.00 80.31 116 ASP A O 1
ATOM 889 N N . PRO A 1 117 ? -12.307 7.499 26.720 1.00 81.56 117 PRO A N 1
ATOM 890 C CA . PRO A 1 117 ? -13.406 8.082 25.941 1.00 81.56 117 PRO A CA 1
ATOM 891 C C . PRO A 1 117 ? -13.067 8.260 24.453 1.00 81.56 117 PRO A C 1
ATOM 893 O O . PRO A 1 117 ? -13.947 8.226 23.592 1.00 81.56 117 PRO A O 1
ATOM 896 N N . SER A 1 118 ? -11.779 8.411 24.128 1.00 89.31 118 SER A N 1
ATOM 897 C CA . SER A 1 118 ? -11.288 8.581 22.759 1.00 89.31 118 SER A CA 1
ATOM 898 C C . SER A 1 118 ? -11.081 7.262 22.000 1.00 89.31 118 SER A C 1
ATOM 900 O O . SER A 1 118 ? -10.804 7.286 20.797 1.00 89.31 118 SER A O 1
ATOM 902 N N . ALA A 1 119 ? -11.258 6.099 22.643 1.00 89.69 119 ALA A N 1
ATOM 903 C CA . ALA A 1 119 ? -11.044 4.790 22.019 1.00 89.69 119 ALA A CA 1
ATOM 904 C C . ALA A 1 119 ? -11.919 4.580 20.772 1.00 89.69 119 ALA A C 1
ATOM 906 O O . ALA A 1 119 ? -11.430 4.107 19.744 1.00 89.69 119 ALA A O 1
ATOM 907 N N . LEU A 1 120 ? -13.189 5.001 20.821 1.00 90.50 120 LEU A N 1
ATOM 908 C CA . LEU A 1 120 ? -14.104 4.896 19.682 1.00 90.50 120 LEU A CA 1
ATOM 909 C C . LEU A 1 120 ? -13.680 5.800 18.515 1.00 90.50 120 LEU A C 1
ATOM 911 O O . LEU A 1 120 ? -13.751 5.384 17.357 1.00 90.50 120 LEU A O 1
ATOM 915 N N . ALA A 1 121 ? -13.224 7.021 18.809 1.00 92.81 121 ALA A N 1
ATOM 916 C CA . ALA A 1 121 ? -12.733 7.950 17.795 1.00 92.81 121 ALA A CA 1
ATOM 917 C C . ALA A 1 121 ? -11.471 7.402 17.112 1.00 92.81 121 ALA A C 1
ATOM 919 O O . ALA A 1 121 ? -11.407 7.375 15.882 1.00 92.81 121 ALA A O 1
ATOM 920 N N . ARG A 1 122 ? -10.516 6.865 17.887 1.00 94.19 122 ARG A N 1
ATOM 921 C CA . ARG A 1 122 ? -9.313 6.207 17.349 1.00 94.19 122 ARG A CA 1
ATOM 922 C C . ARG A 1 122 ? -9.646 4.978 16.510 1.00 94.19 122 ARG A C 1
AT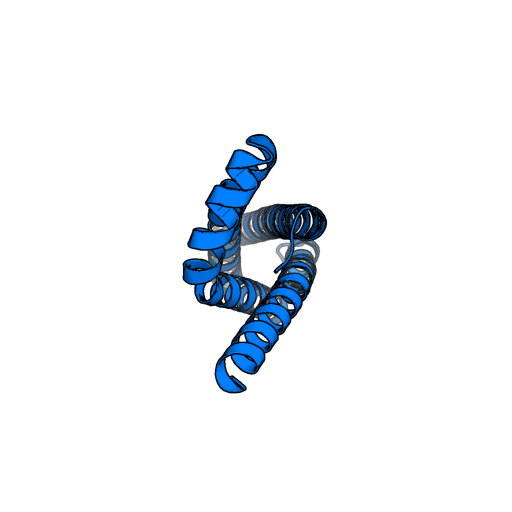OM 924 O O . ARG A 1 122 ? -9.075 4.825 15.438 1.00 94.19 122 ARG A O 1
ATOM 931 N N . ALA A 1 123 ? -10.593 4.143 16.939 1.00 93.56 123 ALA A N 1
ATOM 932 C CA . ALA A 1 123 ? -11.025 2.978 16.166 1.00 93.56 123 ALA A CA 1
ATOM 933 C C . ALA A 1 123 ? -11.647 3.377 14.814 1.00 93.56 123 ALA A C 1
ATOM 935 O O . ALA A 1 123 ? -11.343 2.775 13.785 1.00 93.56 123 ALA A O 1
ATOM 936 N N . ARG A 1 124 ? -12.471 4.436 14.788 1.00 94.62 124 ARG A N 1
ATOM 937 C CA . ARG A 1 124 ? -13.028 4.985 13.539 1.00 94.62 124 ARG A CA 1
ATOM 938 C C . ARG A 1 124 ? -11.946 5.574 12.638 1.00 94.62 124 ARG A C 1
ATOM 940 O O . ARG A 1 124 ? -11.956 5.307 11.440 1.00 94.62 124 ARG A O 1
ATOM 947 N N . ALA A 1 125 ? -11.010 6.333 13.203 1.00 96.81 125 ALA A N 1
ATOM 948 C CA . ALA A 1 125 ? -9.883 6.888 12.460 1.00 96.81 125 ALA A CA 1
ATOM 949 C C . ALA A 1 125 ? -8.981 5.780 11.888 1.00 96.81 125 ALA A C 1
ATOM 951 O O . ALA A 1 125 ? -8.592 5.857 10.727 1.00 96.81 125 ALA A O 1
ATOM 952 N N . ALA A 1 126 ? -8.731 4.711 12.652 1.00 96.88 126 ALA A N 1
ATOM 953 C CA . ALA A 1 126 ? -7.997 3.540 12.183 1.00 96.88 126 ALA A CA 1
ATOM 954 C C . ALA A 1 126 ? -8.693 2.872 10.991 1.00 96.88 126 ALA A C 1
ATOM 956 O O . ALA A 1 126 ? -8.059 2.606 9.972 1.00 96.88 126 ALA A O 1
ATOM 957 N N . HIS A 1 127 ? -10.007 2.653 11.093 1.00 97.44 127 HIS A N 1
ATOM 958 C CA . HIS A 1 127 ? -10.809 2.109 10.000 1.00 97.44 127 HIS A CA 1
ATOM 959 C C . HIS A 1 127 ? -10.731 2.988 8.742 1.00 97.44 127 HIS A C 1
ATOM 961 O O . HIS A 1 127 ? -10.421 2.479 7.668 1.00 97.44 127 HIS A O 1
ATOM 967 N N . LEU A 1 128 ? -10.939 4.304 8.867 1.00 98.31 128 LEU A N 1
ATOM 968 C CA . LEU A 1 128 ? -10.849 5.231 7.731 1.00 98.31 128 LEU A CA 1
ATOM 969 C C . LEU A 1 128 ? -9.451 5.246 7.102 1.00 98.31 128 LEU A C 1
ATOM 971 O O . LEU A 1 128 ? -9.338 5.256 5.878 1.00 98.31 128 LEU A O 1
ATOM 975 N N . ALA A 1 129 ? -8.397 5.194 7.918 1.00 98.38 129 ALA A N 1
ATOM 976 C CA . ALA A 1 129 ? -7.024 5.128 7.436 1.00 98.38 129 ALA A CA 1
ATOM 977 C C . ALA A 1 129 ? -6.766 3.847 6.625 1.00 98.38 129 ALA A C 1
ATOM 979 O O . ALA A 1 129 ? -6.190 3.923 5.541 1.00 98.38 129 ALA A O 1
ATOM 980 N N . PHE A 1 130 ? -7.253 2.685 7.081 1.00 98.50 130 PHE A N 1
ATOM 981 C CA . PHE A 1 130 ? -7.144 1.436 6.318 1.00 98.50 130 PHE A CA 1
ATOM 982 C C . PHE A 1 130 ? -7.993 1.434 5.044 1.00 98.50 130 PHE A C 1
ATOM 984 O O . PHE A 1 130 ? -7.519 0.953 4.019 1.00 98.50 130 PHE A O 1
ATOM 991 N N . VAL A 1 131 ? -9.202 2.006 5.064 1.00 98.62 131 VAL A N 1
ATOM 992 C CA . VAL A 1 131 ? -10.035 2.163 3.856 1.00 98.62 131 VAL A CA 1
ATOM 993 C C . VAL A 1 131 ? -9.319 3.025 2.816 1.00 98.62 131 VAL A C 1
ATOM 995 O O . VAL A 1 131 ? -9.193 2.622 1.660 1.00 98.62 131 VAL A O 1
ATOM 998 N N . ALA A 1 132 ? -8.805 4.186 3.227 1.00 98.56 132 ALA A N 1
ATOM 999 C CA . ALA A 1 132 ? -8.068 5.078 2.341 1.00 98.56 132 ALA A CA 1
ATOM 1000 C C . ALA A 1 132 ? -6.780 4.415 1.825 1.00 98.56 132 ALA A C 1
ATOM 1002 O O . ALA A 1 132 ? -6.510 4.446 0.627 1.00 98.56 132 ALA A O 1
ATOM 1003 N N . SER A 1 133 ? -6.025 3.745 2.699 1.00 98.56 133 SER A N 1
ATOM 1004 C CA . SER A 1 133 ? -4.818 3.004 2.326 1.00 98.56 133 SER A CA 1
ATOM 1005 C C . SER A 1 133 ? -5.105 1.889 1.311 1.00 98.56 133 SER A C 1
ATOM 1007 O O . SER A 1 133 ? -4.409 1.790 0.299 1.00 98.56 133 SER A O 1
ATOM 1009 N N . ALA A 1 134 ? -6.161 1.094 1.516 1.00 98.50 134 ALA A N 1
ATOM 1010 C CA . ALA A 1 134 ? -6.568 0.037 0.592 1.00 98.50 134 ALA A CA 1
ATOM 1011 C C . ALA A 1 134 ? -6.977 0.603 -0.777 1.00 98.50 134 ALA A C 1
ATOM 1013 O O . ALA A 1 134 ? -6.547 0.088 -1.813 1.00 98.50 134 ALA A O 1
ATOM 1014 N N . ALA A 1 135 ? -7.751 1.693 -0.795 1.00 98.50 135 ALA A N 1
ATOM 1015 C CA . ALA A 1 135 ? -8.157 2.362 -2.028 1.00 98.50 135 ALA A CA 1
ATOM 1016 C C . ALA A 1 135 ? -6.946 2.903 -2.806 1.00 98.50 135 ALA A C 1
ATOM 1018 O O . ALA A 1 135 ? -6.797 2.617 -3.994 1.00 98.50 135 ALA A O 1
ATOM 1019 N N . LEU A 1 136 ? -6.039 3.621 -2.133 1.00 98.25 136 LEU A N 1
ATOM 1020 C CA . LEU A 1 136 ? -4.825 4.150 -2.756 1.00 98.25 136 LEU A CA 1
ATOM 1021 C C . LEU A 1 136 ? -3.910 3.036 -3.272 1.00 98.25 136 LEU A C 1
ATOM 1023 O O . LEU A 1 136 ? -3.437 3.115 -4.402 1.00 98.25 136 LEU A O 1
ATOM 1027 N N . THR A 1 137 ? -3.703 1.975 -2.490 1.00 98.25 137 THR A N 1
ATOM 1028 C CA . THR A 1 137 ? -2.876 0.829 -2.908 1.00 98.25 137 THR A CA 1
ATOM 1029 C C . THR A 1 137 ? -3.473 0.130 -4.127 1.00 98.25 137 THR A C 1
ATOM 1031 O O . THR A 1 137 ? -2.743 -0.227 -5.048 1.00 98.25 137 THR A O 1
ATOM 1034 N N . THR A 1 138 ? -4.801 -0.002 -4.186 1.00 98.31 138 THR A N 1
ATOM 1035 C CA . THR A 1 138 ? -5.501 -0.564 -5.352 1.00 98.31 138 THR A CA 1
ATOM 1036 C C . THR A 1 138 ? -5.292 0.299 -6.597 1.00 98.31 138 THR A C 1
ATOM 1038 O O . THR A 1 138 ? -4.980 -0.228 -7.662 1.00 98.31 138 THR A O 1
ATOM 1041 N N . LEU A 1 139 ? -5.393 1.629 -6.470 1.00 97.31 139 LEU A N 1
ATOM 1042 C CA . LEU A 1 139 ? -5.108 2.554 -7.573 1.00 97.31 139 LEU A CA 1
ATOM 1043 C C . LEU A 1 139 ? -3.652 2.449 -8.043 1.00 97.31 139 LEU A C 1
ATOM 1045 O O . LEU A 1 139 ? -3.400 2.400 -9.244 1.00 97.31 139 LEU A O 1
ATOM 1049 N N . VAL A 1 140 ? -2.696 2.364 -7.114 1.00 96.25 140 VAL A N 1
ATOM 1050 C CA . VAL A 1 140 ? -1.270 2.187 -7.430 1.00 96.25 140 VAL A CA 1
ATOM 1051 C C . VAL A 1 140 ? -1.023 0.871 -8.166 1.00 96.25 140 VAL A C 1
ATOM 1053 O O . VAL A 1 140 ? -0.327 0.874 -9.181 1.00 96.25 140 VAL A O 1
ATOM 1056 N N . ALA A 1 141 ? -1.609 -0.238 -7.704 1.00 96.00 141 ALA A N 1
ATOM 1057 C CA . ALA A 1 141 ? -1.485 -1.543 -8.352 1.00 96.00 141 ALA A CA 1
ATOM 1058 C C . ALA A 1 141 ? -2.107 -1.541 -9.761 1.00 96.00 141 ALA A C 1
ATOM 1060 O O . ALA A 1 141 ? -1.506 -2.049 -10.712 1.00 96.00 141 ALA A O 1
ATOM 1061 N N . ALA A 1 142 ? -3.266 -0.897 -9.926 1.00 95.50 142 ALA A N 1
ATOM 1062 C CA . ALA A 1 142 ? -3.905 -0.718 -11.225 1.00 95.50 142 ALA A CA 1
ATOM 1063 C C . ALA A 1 142 ? -3.037 0.127 -12.173 1.00 95.50 142 ALA A C 1
ATOM 1065 O O . ALA A 1 142 ? -2.784 -0.289 -13.302 1.00 95.50 142 ALA A O 1
ATOM 1066 N N . PHE A 1 143 ? -2.509 1.268 -11.716 1.00 92.81 143 PHE A N 1
ATOM 1067 C CA . PHE A 1 143 ? -1.593 2.095 -12.510 1.00 92.81 143 PHE A CA 1
ATOM 1068 C C . PHE A 1 143 ? -0.318 1.340 -12.878 1.00 92.81 143 PHE A C 1
ATOM 1070 O O . PHE A 1 143 ? 0.116 1.416 -14.023 1.00 92.81 143 PHE A O 1
ATOM 1077 N N . GLY A 1 144 ? 0.254 0.578 -11.944 1.00 90.69 144 GLY A N 1
ATOM 1078 C CA . GLY A 1 144 ? 1.391 -0.301 -12.210 1.00 90.69 144 GLY A CA 1
ATOM 1079 C C . GLY A 1 144 ? 1.089 -1.315 -13.313 1.00 90.69 144 GLY A C 1
ATOM 1080 O O . GLY A 1 144 ? 1.879 -1.447 -14.241 1.00 90.69 144 GLY A O 1
ATOM 1081 N N . THR A 1 145 ? -0.083 -1.952 -13.264 1.00 92.44 145 THR A N 1
ATOM 1082 C CA . THR A 1 145 ? -0.534 -2.924 -14.275 1.00 92.44 145 THR A CA 1
ATOM 1083 C C . THR A 1 145 ? -0.708 -2.268 -15.649 1.00 92.44 145 THR A C 1
ATOM 1085 O O . THR A 1 145 ? -0.226 -2.794 -16.649 1.00 92.44 145 THR A O 1
ATOM 1088 N N . VAL A 1 146 ? -1.334 -1.086 -15.706 1.00 90.19 146 VAL A N 1
ATOM 1089 C CA . VAL A 1 146 ? -1.499 -0.319 -16.953 1.00 90.19 146 VAL A CA 1
ATOM 1090 C C . VAL A 1 146 ? -0.141 0.083 -17.532 1.00 90.19 146 VAL A C 1
ATOM 1092 O O . VAL A 1 146 ? 0.107 -0.121 -18.718 1.00 90.19 146 VAL A O 1
ATOM 1095 N N . ILE A 1 147 ? 0.766 0.608 -16.708 1.00 86.19 147 ILE A N 1
ATOM 1096 C CA . ILE A 1 147 ? 2.105 1.017 -17.152 1.00 86.19 147 ILE A CA 1
ATOM 1097 C C . ILE A 1 147 ? 2.898 -0.191 -17.662 1.00 86.19 147 ILE A C 1
ATOM 1099 O O . ILE A 1 147 ? 3.460 -0.110 -18.752 1.00 86.19 147 ILE A O 1
ATOM 1103 N N . ALA A 1 148 ? 2.880 -1.310 -16.935 1.00 86.12 148 ALA A N 1
ATOM 1104 C CA . ALA A 1 148 ? 3.542 -2.547 -17.343 1.00 86.12 148 ALA A CA 1
ATOM 1105 C C . ALA A 1 148 ? 2.975 -3.101 -18.663 1.00 86.12 148 ALA A C 1
ATOM 1107 O O . ALA A 1 148 ? 3.733 -3.607 -19.485 1.00 86.12 148 ALA A O 1
ATOM 1108 N N . SER A 1 149 ? 1.665 -2.950 -18.911 1.00 85.62 149 SER A N 1
ATOM 1109 C CA . SER A 1 149 ? 1.045 -3.340 -20.189 1.00 85.62 149 SER A CA 1
ATOM 1110 C C . SER A 1 149 ? 1.461 -2.453 -21.368 1.00 85.62 149 SER A C 1
ATOM 1112 O O . SER A 1 149 ? 1.521 -2.923 -22.501 1.00 85.62 149 SER A O 1
ATOM 1114 N N . PHE A 1 150 ? 1.764 -1.176 -21.111 1.00 78.81 150 PHE A N 1
ATOM 1115 C CA . PHE A 1 150 ? 2.222 -0.239 -22.135 1.00 78.81 150 PHE A CA 1
ATOM 1116 C C . PHE A 1 150 ? 3.713 -0.421 -22.436 1.00 78.81 150 PHE A C 1
ATOM 1118 O O . PHE A 1 150 ? 4.144 -0.293 -23.583 1.00 78.81 150 PHE A O 1
ATOM 1125 N N . ARG A 1 151 ? 4.515 -0.690 -21.399 1.00 70.62 151 ARG A N 1
ATOM 1126 C CA . ARG A 1 151 ? 5.951 -0.931 -21.521 1.00 70.62 151 ARG A CA 1
ATOM 1127 C C . ARG A 1 151 ? 6.485 -1.641 -20.276 1.00 70.62 151 ARG A C 1
ATOM 1129 O O . ARG A 1 151 ? 6.514 -1.043 -19.202 1.00 70.62 151 ARG A O 1
ATOM 1136 N N . SER A 1 152 ? 6.950 -2.874 -20.449 1.00 67.44 152 SER A N 1
ATOM 1137 C CA . SER A 1 152 ? 7.788 -3.580 -19.474 1.00 67.44 152 SER A CA 1
ATOM 1138 C C . SER A 1 152 ? 9.270 -3.440 -19.839 1.00 67.44 152 SER A C 1
ATOM 1140 O O . SER A 1 152 ? 9.601 -2.984 -20.941 1.00 67.44 152 SER A O 1
ATOM 1142 N N . PHE A 1 153 ? 10.163 -3.845 -18.933 1.00 54.47 153 PHE A N 1
ATOM 1143 C CA . PHE A 1 153 ? 11.558 -4.134 -19.285 1.00 54.47 153 PHE A CA 1
ATOM 1144 C C . PHE A 1 153 ? 11.703 -5.308 -20.264 1.00 54.47 153 PHE A C 1
ATOM 1146 O O . PHE A 1 153 ? 10.786 -6.155 -20.364 1.00 54.47 153 PHE A O 1
#

pLDDT: mean 90.06, std 9.55, range [54.47, 98.75]

Sequence (153 aa):
MSASASAVETLRLLERVHGHLGWLAAAALLHPAIVLRNPRRRARLSASLATVTATLSGGLGAFIYPDYSRTLRRAIYVASTRHGLLFERKEHLAFAAIALAWAGCALHLTATREQDPSALARARAAHLAFVASAALTTLVAAFGTVIASFRSF

Secondary structure (DSSP, 8-state):
-HHHHHHHHHHHHHHHHHHHHHHHHHHHHHHHHHHTTSTT---HHHHHHHHHHHHHHHHHHHHHHHHHHHHHHHHHHHH-HHHHHHHHHHHHHHHHHHHHHHHHHHHHHHTT-TT-TTHHHHHHHHHHHHHHHHHHHHHHHHHHHHHHHH---

Foldseek 3Di:
DPVVVVVVVVLLVLLVVLLVLLVVLLVLLVVCLVQLVPLPDQPLVSLVVSLVSLVVSLVSCVVSPPVCCVPVLVVCCVVPVVLSVLVVVLNVLSVLLSVLSVQLNVLSVVLPPPPDPCSSVSSVSSSVSSVSSSVSSVSSSVSSVVSVVVDDD

Radius of gyration: 18.03 Å; chains: 1; bounding box: 46×26×56 Å